Protein AF-W3V8G9-F1 (afdb_monomer_lite)

Foldseek 3Di:
DDDDPPPPPPPPQPPDQDADDCPADPPNVCVPPPLVDQEEEAEDDFPDPCCDQNNVLNVLVVCLVRHQEYEYEQAQQVCLVVCCVPVVDDSVVSNVVSVVSSVVSCVVNVVSNVVSCVRHHYHYDYPVVVCPDPVNVVVVVVVVVCCVPPPVVVVVVD

Sequence (158 aa):
MTIIDNYNIIPFLRNDQYRAKIAFVSPQSRRNTFESETECFLGVSLENRNFQPNRFHALVKWASRRFSICKVLIGDSIHRITLETTQGFSQEEALSRAIQIGQNFMRENQNILDTYSHATKFEYITCAKTQKTPDYKLFKKIITEYFESSPKFRFSVE

Secondary structure (DSSP, 8-state):
----------TT--S----------SSGGGTTTGGG-SEEEEEE-TT-GGGSHHHHHHHHHHHHTT-SEEEEEE-HHHHHHHHHHHH---HHHHHHHHHHHHHHHHHHHHHHHHTTTTT-EEEEEEHHHHTTSHHHHHHHHHHHHHHHH-HHHHHHH-

Structure (mmCIF, N/CA/C/O backbone):
data_AF-W3V8G9-F1
#
_entry.id   AF-W3V8G9-F1
#
loop_
_atom_site.group_PDB
_atom_site.id
_atom_site.type_symbol
_atom_site.label_atom_id
_atom_site.label_alt_id
_atom_site.label_comp_id
_atom_site.label_asym_id
_atom_site.label_entity_id
_atom_site.label_seq_id
_atom_site.pdbx_PDB_ins_code
_atom_site.Cartn_x
_atom_site.Cartn_y
_atom_site.Cartn_z
_atom_site.occupancy
_atom_site.B_iso_or_equiv
_atom_site.auth_seq_id
_atom_site.auth_comp_id
_atom_site.auth_asym_id
_atom_site.auth_atom_id
_atom_site.pdbx_PDB_model_num
ATOM 1 N N . MET A 1 1 ? 18.214 -29.521 -30.125 1.00 39.72 1 ME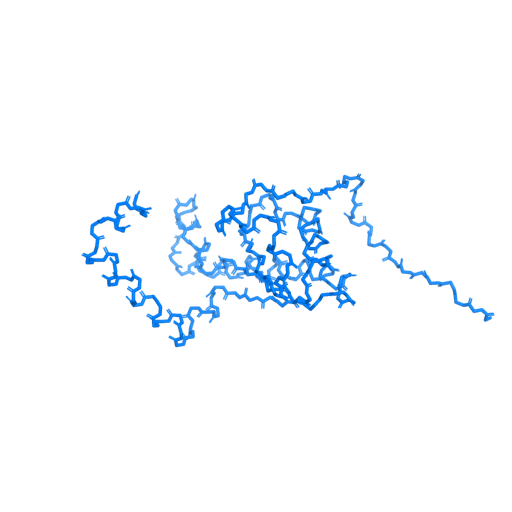T A N 1
ATOM 2 C CA . MET A 1 1 ? 18.783 -28.369 -29.389 1.00 39.72 1 MET A CA 1
ATOM 3 C C . MET A 1 1 ? 18.694 -27.190 -30.341 1.00 39.72 1 MET A C 1
ATOM 5 O O . MET A 1 1 ? 19.226 -27.312 -31.428 1.00 39.72 1 MET A O 1
ATOM 9 N N . THR A 1 2 ? 17.909 -26.144 -30.095 1.00 28.00 2 THR A N 1
ATOM 10 C CA . THR A 1 2 ? 17.819 -25.400 -28.832 1.00 28.00 2 THR A CA 1
ATOM 11 C C . THR A 1 2 ? 16.441 -24.731 -28.704 1.00 28.00 2 THR A C 1
ATOM 13 O O . THR A 1 2 ? 16.025 -24.002 -29.592 1.00 28.00 2 THR A O 1
ATOM 16 N N . ILE A 1 3 ? 15.763 -25.083 -27.606 1.00 32.09 3 ILE A N 1
ATOM 17 C CA . ILE A 1 3 ? 14.857 -24.304 -26.744 1.00 32.09 3 ILE A CA 1
ATOM 18 C C . ILE A 1 3 ? 13.830 -23.389 -27.437 1.00 32.09 3 ILE A C 1
ATOM 20 O O . ILE A 1 3 ? 14.103 -22.251 -27.802 1.00 32.09 3 ILE A O 1
ATOM 24 N N . ILE A 1 4 ? 12.601 -23.903 -27.516 1.00 34.47 4 ILE A N 1
ATOM 25 C CA . ILE A 1 4 ? 11.377 -23.114 -27.647 1.00 34.47 4 ILE A CA 1
ATOM 26 C C . ILE A 1 4 ? 11.077 -22.583 -26.241 1.00 34.47 4 ILE A C 1
ATOM 28 O O . ILE A 1 4 ? 10.662 -23.355 -25.375 1.00 34.47 4 ILE A O 1
ATOM 32 N N . ASP A 1 5 ? 11.319 -21.296 -25.995 1.00 35.31 5 ASP A N 1
ATOM 33 C CA . ASP A 1 5 ? 10.927 -20.633 -24.748 1.00 35.31 5 ASP A CA 1
ATOM 34 C C . ASP A 1 5 ? 9.400 -20.462 -24.711 1.00 35.31 5 ASP A C 1
ATOM 36 O O . ASP A 1 5 ? 8.839 -19.404 -24.997 1.00 35.31 5 ASP A O 1
ATOM 40 N N . ASN A 1 6 ? 8.714 -21.545 -24.346 1.00 35.22 6 ASN A N 1
ATOM 41 C CA . ASN A 1 6 ? 7.331 -21.527 -23.892 1.00 35.22 6 ASN A CA 1
ATOM 42 C C . ASN A 1 6 ? 7.275 -20.896 -22.494 1.00 35.22 6 ASN A C 1
ATOM 44 O O . ASN A 1 6 ? 7.109 -21.584 -21.485 1.00 35.22 6 ASN A O 1
ATOM 48 N N . TYR A 1 7 ? 7.366 -19.569 -22.424 1.00 39.91 7 TYR A N 1
ATOM 49 C CA . TYR A 1 7 ? 6.772 -18.866 -21.295 1.00 39.91 7 TYR A CA 1
ATOM 50 C C . TYR A 1 7 ? 5.261 -18.968 -21.453 1.00 39.91 7 TYR A C 1
ATOM 52 O O . TYR A 1 7 ? 4.662 -18.299 -22.293 1.00 39.91 7 TYR A O 1
ATOM 60 N N . ASN A 1 8 ? 4.659 -19.852 -20.658 1.00 35.97 8 ASN A N 1
ATOM 61 C CA . ASN A 1 8 ? 3.222 -19.931 -20.438 1.00 35.97 8 ASN A CA 1
ATOM 62 C C . ASN A 1 8 ? 2.693 -18.537 -20.074 1.00 35.97 8 ASN A C 1
ATOM 64 O O . ASN A 1 8 ? 2.719 -18.128 -18.912 1.00 35.97 8 ASN A O 1
ATOM 68 N N . ILE A 1 9 ? 2.228 -17.792 -21.077 1.00 46.41 9 ILE A N 1
ATOM 69 C CA . ILE A 1 9 ? 1.503 -16.548 -20.868 1.00 46.41 9 ILE A CA 1
ATOM 70 C C . ILE A 1 9 ? 0.195 -16.936 -20.187 1.00 46.41 9 ILE A C 1
ATOM 72 O O . ILE A 1 9 ? -0.656 -17.616 -20.757 1.00 46.41 9 ILE A O 1
ATOM 76 N N . ILE A 1 10 ? 0.102 -16.534 -18.924 1.00 52.09 10 ILE A N 1
ATOM 77 C CA . ILE A 1 10 ? -1.017 -16.746 -18.013 1.00 52.09 10 ILE A CA 1
ATOM 78 C C . ILE A 1 10 ? -2.344 -16.493 -18.763 1.00 52.09 10 ILE A C 1
ATOM 80 O O . ILE A 1 10 ? -2.566 -15.364 -19.210 1.00 52.09 10 ILE A O 1
ATOM 84 N N . PRO A 1 11 ? -3.268 -17.475 -18.857 1.00 47.25 11 PRO A N 1
ATOM 85 C CA . PRO A 1 11 ? -4.528 -17.350 -19.610 1.00 47.25 11 PRO A CA 1
ATOM 86 C C . PRO A 1 11 ? -5.521 -16.314 -19.048 1.00 47.25 11 PRO 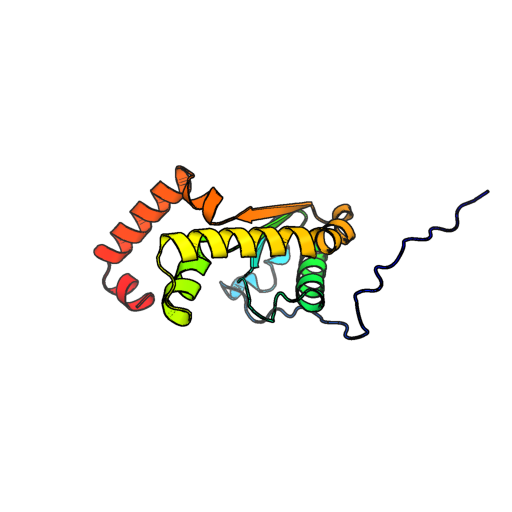A C 1
ATOM 88 O O . PRO A 1 11 ? -6.656 -16.218 -19.510 1.00 47.25 11 PRO A O 1
ATOM 91 N N . PHE A 1 12 ? -5.137 -15.572 -18.008 1.00 50.84 12 PHE A N 1
ATOM 92 C CA . PHE A 1 12 ? -6.047 -14.797 -17.167 1.00 50.84 12 PHE A CA 1
ATOM 93 C C . PHE A 1 12 ? -6.172 -13.318 -17.564 1.00 50.84 12 PHE A C 1
ATOM 95 O O . PHE A 1 12 ? -7.100 -12.637 -17.131 1.00 50.84 12 PHE A O 1
ATOM 102 N N . LEU A 1 13 ? -5.286 -12.808 -18.424 1.00 55.50 13 LEU A N 1
ATOM 103 C CA . LEU A 1 13 ? -5.361 -11.432 -18.915 1.00 55.50 13 LEU A CA 1
ATOM 104 C C . LEU A 1 13 ? -6.241 -11.377 -20.175 1.00 55.50 13 LEU A C 1
ATOM 106 O O . LEU A 1 13 ? -5.742 -11.376 -21.298 1.00 55.50 13 LEU A O 1
ATOM 110 N N . ARG A 1 14 ? -7.571 -11.349 -20.002 1.00 52.22 14 ARG A N 1
ATOM 111 C CA . ARG A 1 14 ? -8.502 -11.006 -21.099 1.00 52.22 14 ARG A CA 1
ATOM 112 C C . ARG A 1 14 ? -8.103 -9.660 -21.730 1.00 52.22 14 ARG A C 1
ATOM 114 O O . ARG A 1 14 ? -7.686 -8.760 -21.009 1.00 52.22 14 ARG A O 1
ATOM 121 N N . ASN A 1 15 ? -8.302 -9.557 -23.049 1.00 51.62 15 ASN A N 1
ATOM 122 C CA . ASN A 1 15 ? -7.947 -8.512 -24.036 1.00 51.62 15 ASN A CA 1
ATOM 123 C C . ASN A 1 15 ? -8.069 -7.007 -23.678 1.00 51.62 15 ASN A C 1
ATOM 125 O O . ASN A 1 15 ? -7.766 -6.170 -24.528 1.00 51.62 15 ASN A O 1
ATOM 129 N N . ASP A 1 16 ? -8.444 -6.620 -22.461 1.00 58.06 16 ASP A N 1
ATOM 130 C CA . ASP A 1 16 ? -8.447 -5.222 -22.035 1.00 58.06 16 ASP A CA 1
ATOM 131 C C . ASP A 1 16 ? -7.058 -4.828 -21.521 1.00 58.06 16 ASP A C 1
ATOM 133 O O . ASP A 1 16 ? -6.702 -5.033 -20.356 1.00 58.06 16 ASP A O 1
ATOM 137 N N . GLN A 1 17 ? -6.247 -4.232 -22.398 1.00 76.06 17 GLN A N 1
ATOM 138 C CA . GLN A 1 17 ? -4.971 -3.640 -22.001 1.00 76.06 17 GLN A CA 1
ATOM 139 C C . GLN A 1 17 ? -5.207 -2.374 -21.169 1.00 76.06 17 GLN A C 1
ATOM 141 O O . GLN A 1 17 ? -5.281 -1.256 -21.681 1.00 76.06 17 GLN A O 1
ATOM 146 N N . TYR A 1 18 ? -5.289 -2.538 -19.851 1.00 89.38 18 TYR A N 1
ATOM 147 C CA . TYR A 1 18 ? -5.263 -1.408 -18.932 1.00 89.38 18 TYR A CA 1
ATOM 148 C C . TYR A 1 18 ? -3.887 -0.734 -18.942 1.00 89.38 18 TYR A C 1
ATOM 150 O O . TYR A 1 18 ? -2.839 -1.381 -19.012 1.00 89.38 18 TYR A O 1
ATOM 158 N N . ARG A 1 19 ? -3.888 0.596 -18.823 1.00 89.69 19 ARG A N 1
ATOM 159 C CA . ARG A 1 19 ? -2.679 1.410 -18.687 1.00 89.69 19 ARG A CA 1
ATOM 160 C C . ARG A 1 19 ? -2.826 2.353 -17.503 1.00 89.69 19 ARG A C 1
ATOM 162 O O . ARG A 1 19 ? -3.776 3.133 -17.449 1.00 89.69 19 ARG A O 1
ATOM 169 N N . ALA A 1 20 ? -1.859 2.313 -16.591 1.00 92.56 20 ALA A N 1
ATOM 170 C CA . ALA A 1 20 ? -1.772 3.289 -15.516 1.00 92.56 20 ALA A CA 1
ATOM 171 C C . ALA A 1 20 ? -1.501 4.691 -16.085 1.00 92.56 20 ALA A C 1
ATOM 173 O O . ALA A 1 20 ? -0.691 4.861 -17.004 1.00 92.56 20 ALA A O 1
ATOM 174 N N . LYS A 1 21 ? -2.178 5.695 -15.528 1.00 91.56 21 LYS A N 1
ATOM 175 C CA . LYS A 1 21 ? -1.975 7.110 -15.848 1.00 91.56 21 LYS A CA 1
ATOM 176 C C . LYS A 1 21 ? -1.606 7.856 -14.575 1.00 91.56 21 LYS A C 1
ATOM 178 O O . LYS A 1 21 ? -2.178 7.603 -13.519 1.00 91.56 21 LYS A O 1
ATOM 183 N N . ILE A 1 22 ? -0.680 8.798 -14.702 1.00 93.06 22 ILE A N 1
ATOM 184 C CA . ILE A 1 22 ? -0.348 9.733 -13.629 1.00 93.06 22 ILE A CA 1
ATOM 185 C C . ILE A 1 22 ? -1.478 10.760 -13.579 1.00 93.06 22 ILE A C 1
ATOM 187 O O . ILE A 1 22 ? -1.581 11.604 -14.469 1.00 93.06 22 ILE A O 1
ATOM 191 N N . ALA A 1 23 ? -2.343 10.655 -12.573 1.00 93.25 23 ALA A N 1
ATOM 192 C CA . ALA A 1 23 ? -3.419 11.621 -12.366 1.00 93.25 23 ALA A CA 1
ATOM 193 C C . ALA A 1 23 ? -2.887 12.918 -11.738 1.00 93.25 23 ALA A C 1
ATOM 195 O O . ALA A 1 23 ? -3.231 14.009 -12.181 1.00 93.25 23 ALA A O 1
ATOM 196 N N . PHE A 1 24 ? -2.014 12.791 -10.737 1.00 94.12 24 PHE A N 1
ATOM 197 C CA . PHE A 1 24 ? -1.484 13.906 -9.959 1.00 94.12 24 PHE A CA 1
ATOM 198 C C . PHE A 1 24 ? -0.122 13.542 -9.351 1.00 94.12 24 PHE A C 1
ATOM 200 O O . PHE A 1 24 ? 0.150 12.365 -9.114 1.00 94.12 24 PHE A O 1
ATOM 207 N N . VAL A 1 25 ? 0.722 14.547 -9.105 1.00 95.25 25 VAL A N 1
ATOM 208 C CA . VAL A 1 25 ? 1.993 14.408 -8.379 1.00 95.25 25 VAL A CA 1
ATOM 209 C C . VAL A 1 25 ? 2.079 15.532 -7.355 1.00 95.25 25 VAL A C 1
ATOM 211 O O . VAL A 1 25 ? 1.866 16.691 -7.700 1.00 95.25 25 VAL A O 1
ATOM 214 N N . SER A 1 26 ? 2.421 15.191 -6.112 1.00 93.06 26 SER A N 1
ATOM 215 C CA . SER A 1 26 ? 2.670 16.166 -5.050 1.00 93.06 26 SER A CA 1
ATOM 216 C C . SER A 1 26 ? 4.103 16.043 -4.524 1.00 93.06 26 SER A C 1
ATOM 218 O O . SER A 1 26 ? 4.536 14.922 -4.257 1.00 93.06 26 SER A O 1
ATOM 220 N N . PRO A 1 27 ? 4.832 17.158 -4.342 1.00 94.75 27 PRO A N 1
ATOM 221 C CA . PRO A 1 27 ? 4.483 18.492 -4.833 1.00 94.75 27 PRO A CA 1
ATOM 222 C C . PRO A 1 27 ? 4.504 18.539 -6.373 1.00 94.75 27 PRO A C 1
ATOM 224 O O . PRO A 1 27 ? 5.257 17.807 -7.015 1.00 94.75 27 PRO A O 1
ATOM 227 N N . GLN A 1 28 ? 3.706 19.425 -6.984 1.00 94.50 28 GLN A N 1
ATOM 228 C CA . GLN A 1 28 ? 3.558 19.507 -8.450 1.00 94.50 28 GLN A CA 1
ATOM 229 C C . GLN A 1 28 ? 4.893 19.746 -9.179 1.00 94.50 28 GLN A C 1
ATOM 231 O O . GLN A 1 28 ? 5.086 19.270 -10.299 1.00 94.50 28 GLN A O 1
ATOM 236 N N . SER A 1 29 ? 5.843 20.427 -8.530 1.00 95.75 29 SER A N 1
ATOM 237 C CA . SER A 1 29 ? 7.203 20.651 -9.039 1.00 95.75 29 SER A CA 1
ATOM 238 C C . SER A 1 29 ? 7.970 19.355 -9.332 1.00 95.75 29 SER A C 1
ATOM 240 O O . SER A 1 29 ? 8.894 19.358 -10.140 1.00 95.75 29 SER A O 1
ATOM 242 N N . ARG A 1 30 ? 7.571 18.231 -8.727 1.00 95.31 30 ARG A N 1
ATOM 243 C CA . ARG A 1 30 ? 8.197 16.914 -8.907 1.00 95.31 30 ARG A CA 1
ATOM 244 C C . ARG A 1 30 ? 7.583 16.094 -10.040 1.00 95.31 30 ARG A C 1
ATOM 246 O O . ARG A 1 30 ? 8.030 14.978 -10.290 1.00 95.31 30 ARG A O 1
ATOM 253 N N . ARG A 1 31 ? 6.590 16.622 -10.767 1.00 94.50 31 ARG A N 1
ATOM 254 C CA . ARG A 1 31 ? 5.868 15.879 -11.817 1.00 94.50 31 ARG A CA 1
ATOM 255 C C . ARG A 1 31 ? 6.767 15.281 -12.899 1.00 94.50 31 ARG A C 1
ATOM 257 O O . ARG A 1 31 ? 6.441 14.222 -13.419 1.00 94.50 31 ARG A O 1
ATOM 264 N N . ASN A 1 32 ? 7.876 15.939 -13.221 1.00 93.81 32 ASN A N 1
ATOM 265 C CA . ASN A 1 32 ? 8.800 15.485 -14.263 1.00 93.81 32 ASN A CA 1
ATOM 266 C C . ASN A 1 32 ? 10.070 14.829 -13.696 1.00 93.81 32 ASN A C 1
ATOM 268 O O . ASN A 1 32 ? 10.948 14.464 -14.467 1.00 93.81 32 ASN A O 1
ATOM 272 N N . THR A 1 33 ? 10.190 14.707 -12.370 1.00 95.00 33 THR A N 1
ATOM 273 C CA . THR A 1 33 ? 11.410 14.213 -11.711 1.00 95.00 33 THR A CA 1
ATOM 274 C C . THR A 1 33 ? 11.163 13.082 -10.724 1.00 95.00 33 THR A C 1
ATOM 276 O O . THR A 1 33 ? 12.118 12.443 -10.317 1.00 95.00 33 THR A O 1
ATOM 279 N N . PHE A 1 34 ? 9.918 12.766 -10.355 1.00 93.12 34 PHE A N 1
ATOM 280 C CA . PHE A 1 34 ? 9.642 11.688 -9.396 1.00 93.12 34 PHE A CA 1
ATOM 281 C C . PHE A 1 34 ? 10.151 10.307 -9.858 1.00 93.12 34 PHE A C 1
ATOM 283 O O . PHE A 1 34 ? 10.381 9.443 -9.022 1.00 93.12 34 PHE A O 1
ATOM 290 N N . GLU A 1 35 ? 10.335 10.093 -11.166 1.00 92.06 35 GLU A N 1
ATOM 291 C CA . GLU A 1 35 ? 10.893 8.848 -11.720 1.00 92.06 35 GLU A CA 1
ATOM 292 C C . GLU A 1 35 ? 12.406 8.707 -11.467 1.00 92.06 35 GLU A C 1
ATOM 294 O O . GLU A 1 35 ? 12.951 7.639 -11.708 1.00 92.06 35 GLU A O 1
ATOM 299 N N . SER A 1 36 ? 13.093 9.747 -10.969 1.00 93.25 36 SER A N 1
ATOM 300 C CA . SER A 1 36 ? 14.499 9.637 -10.550 1.00 93.25 36 SER A CA 1
ATOM 301 C C . SER A 1 36 ? 14.673 8.926 -9.207 1.00 93.25 36 SER A C 1
ATOM 303 O O . SER A 1 36 ? 15.803 8.678 -8.797 1.00 93.25 36 SER A O 1
ATOM 305 N N . GLU A 1 37 ? 13.583 8.674 -8.482 1.00 95.69 37 GLU A N 1
ATOM 306 C CA . GLU A 1 37 ? 13.629 7.942 -7.222 1.00 95.69 37 GLU A CA 1
ATOM 307 C C . GLU A 1 37 ? 13.897 6.456 -7.471 1.00 95.69 37 GLU A C 1
ATOM 309 O O . GLU A 1 37 ? 13.358 5.846 -8.391 1.00 95.69 37 GLU A O 1
ATOM 314 N N . THR A 1 38 ? 14.712 5.851 -6.612 1.00 96.19 38 THR A N 1
ATOM 315 C CA . THR A 1 38 ? 15.075 4.430 -6.715 1.00 96.19 38 THR A CA 1
ATOM 316 C C . THR A 1 38 ? 13.930 3.510 -6.288 1.00 96.19 38 THR A C 1
ATOM 318 O O . THR A 1 38 ? 13.788 2.398 -6.816 1.00 96.19 38 THR A O 1
ATOM 321 N N . GLU A 1 39 ? 13.119 3.975 -5.333 1.00 97.50 39 GLU A N 1
ATOM 322 C CA . GLU A 1 39 ? 12.058 3.209 -4.684 1.00 97.50 39 GLU A CA 1
ATOM 323 C C . GLU A 1 39 ? 10.698 3.904 -4.799 1.00 97.50 39 GLU A C 1
ATOM 325 O O . GLU A 1 39 ? 10.605 5.132 -4.818 1.00 97.50 39 GLU A O 1
ATOM 330 N N . CYS A 1 40 ? 9.621 3.118 -4.783 1.00 97.12 40 CYS A N 1
ATOM 331 C CA . CYS A 1 40 ? 8.270 3.645 -4.623 1.00 97.12 40 CYS A CA 1
ATOM 332 C C . CYS A 1 40 ? 7.407 2.799 -3.681 1.00 97.12 40 CYS A C 1
ATOM 334 O O . CYS A 1 40 ? 7.693 1.630 -3.407 1.00 97.12 40 CYS A O 1
ATOM 336 N N . PHE A 1 41 ? 6.302 3.396 -3.229 1.00 96.19 41 PHE A N 1
ATOM 337 C CA . PHE A 1 41 ? 5.192 2.676 -2.614 1.00 96.19 41 PHE A CA 1
ATOM 338 C C . PHE A 1 41 ? 4.024 2.565 -3.593 1.00 96.19 41 PHE A C 1
ATOM 340 O O . PHE A 1 41 ? 3.597 3.563 -4.175 1.00 96.19 41 PHE A O 1
ATOM 347 N N . LEU A 1 42 ? 3.462 1.364 -3.713 1.00 97.50 42 LEU A N 1
ATOM 348 C CA . LEU A 1 42 ? 2.179 1.126 -4.368 1.00 97.50 42 LEU A CA 1
ATOM 349 C C . LEU A 1 42 ? 1.135 0.802 -3.295 1.00 97.50 42 LEU A C 1
ATOM 351 O O . LEU A 1 42 ? 1.061 -0.327 -2.816 1.00 97.50 42 LEU A O 1
ATOM 355 N N . GLY A 1 43 ? 0.354 1.804 -2.889 1.00 97.12 43 GLY A N 1
ATOM 356 C CA . GLY A 1 43 ? -0.711 1.632 -1.899 1.00 97.12 43 GLY A CA 1
ATOM 357 C C . GLY A 1 43 ? -1.930 0.925 -2.489 1.00 97.12 43 GLY A C 1
ATOM 358 O O . GLY A 1 43 ? -2.502 1.401 -3.468 1.00 97.12 43 GLY A O 1
ATOM 359 N N . VAL A 1 44 ? -2.338 -0.186 -1.878 1.00 97.31 44 VAL A N 1
ATOM 360 C CA . VAL A 1 44 ? -3.508 -0.981 -2.265 1.00 97.31 44 VAL A CA 1
ATOM 361 C C . VAL A 1 44 ? -4.642 -0.739 -1.275 1.00 97.31 44 VAL A C 1
ATOM 363 O O . VAL A 1 44 ? -4.549 -1.103 -0.100 1.00 97.31 44 VAL A O 1
ATOM 366 N N . SER A 1 45 ? -5.742 -0.162 -1.763 1.00 94.25 45 SER A N 1
ATOM 367 C CA . SER A 1 45 ? -7.024 -0.201 -1.052 1.00 94.25 45 SER A CA 1
ATOM 368 C C . SER A 1 45 ? -7.712 -1.526 -1.336 1.00 94.25 45 SER A C 1
ATOM 370 O O . SER A 1 45 ? -8.068 -1.807 -2.483 1.00 94.25 45 SER A O 1
ATOM 372 N N . LEU A 1 46 ? -7.904 -2.328 -0.294 1.00 96.25 46 LEU A N 1
ATOM 373 C CA . LEU A 1 46 ? -8.599 -3.604 -0.397 1.00 96.25 46 LEU A CA 1
ATOM 374 C C . LEU A 1 46 ? -10.048 -3.401 -0.853 1.00 96.25 46 LEU A C 1
ATOM 376 O O . LEU A 1 46 ? -10.657 -2.366 -0.597 1.00 96.25 46 LEU A O 1
ATOM 380 N N . GLU A 1 47 ? -10.557 -4.378 -1.606 1.00 93.31 47 GLU A N 1
ATOM 381 C CA . GLU A 1 47 ? -11.912 -4.394 -2.187 1.00 93.31 47 GLU A CA 1
ATOM 382 C C . GLU A 1 47 ? -12.226 -3.255 -3.182 1.00 93.31 47 GLU A C 1
ATOM 384 O O . GLU A 1 47 ? -13.313 -3.195 -3.758 1.00 93.31 47 GLU A O 1
ATOM 389 N N . ASN A 1 48 ? -11.262 -2.384 -3.493 1.00 93.56 48 ASN A N 1
ATOM 390 C CA . ASN A 1 48 ? -11.431 -1.363 -4.517 1.00 93.56 48 ASN A CA 1
ATOM 391 C C . ASN A 1 48 ? -11.214 -1.957 -5.920 1.00 93.56 48 ASN A C 1
ATOM 393 O O . ASN A 1 48 ? -10.165 -2.525 -6.231 1.00 93.56 48 ASN A O 1
ATOM 397 N N . ARG A 1 49 ? -12.193 -1.753 -6.815 1.00 93.06 49 ARG A N 1
ATOM 398 C CA . ARG A 1 49 ? -12.183 -2.252 -8.205 1.00 93.06 49 ARG A CA 1
ATOM 399 C C . ARG A 1 49 ? -10.928 -1.891 -9.010 1.00 93.06 49 ARG A C 1
ATOM 401 O O . ARG A 1 49 ? -10.614 -2.566 -9.986 1.00 93.06 49 ARG A O 1
ATOM 408 N N . ASN A 1 50 ? -10.214 -0.828 -8.638 1.00 91.19 50 ASN A N 1
ATOM 409 C CA . ASN A 1 50 ? -8.973 -0.423 -9.298 1.00 91.19 50 ASN A CA 1
ATOM 410 C C . ASN A 1 50 ? -7.792 -1.365 -9.027 1.00 91.19 50 ASN A C 1
ATOM 412 O O . ASN A 1 50 ? -6.807 -1.296 -9.755 1.00 91.19 50 ASN A O 1
ATOM 416 N N . PHE A 1 51 ? -7.911 -2.262 -8.049 1.00 93.62 51 PHE A N 1
ATOM 417 C CA . PHE A 1 51 ? -6.911 -3.281 -7.731 1.00 93.62 51 PHE A CA 1
ATOM 418 C C . PHE A 1 51 ? -7.347 -4.690 -8.148 1.00 93.62 51 PHE A C 1
ATOM 420 O O . PHE A 1 51 ? -6.718 -5.669 -7.772 1.00 93.62 51 PHE A O 1
ATOM 427 N N . GLN A 1 52 ? -8.391 -4.812 -8.974 1.00 93.06 52 GLN A N 1
ATOM 428 C CA . GLN A 1 52 ? -8.689 -6.073 -9.658 1.00 93.06 52 GLN A CA 1
ATOM 429 C C . GLN A 1 52 ? -7.514 -6.479 -10.571 1.00 93.06 52 GLN A C 1
ATOM 431 O O . GLN A 1 52 ? -6.846 -5.584 -11.107 1.00 93.06 52 GLN A O 1
ATOM 436 N N . PRO A 1 53 ? -7.278 -7.785 -10.815 1.00 92.56 53 PRO A N 1
ATOM 437 C CA . PRO A 1 53 ? -6.020 -8.294 -11.374 1.00 92.56 53 PRO A CA 1
ATOM 438 C C . PRO A 1 53 ? -5.503 -7.559 -12.618 1.00 92.56 53 PRO A C 1
ATOM 440 O O . PRO A 1 53 ? -4.349 -7.142 -12.655 1.00 92.56 53 PRO A O 1
ATOM 443 N N . ASN A 1 54 ? -6.355 -7.290 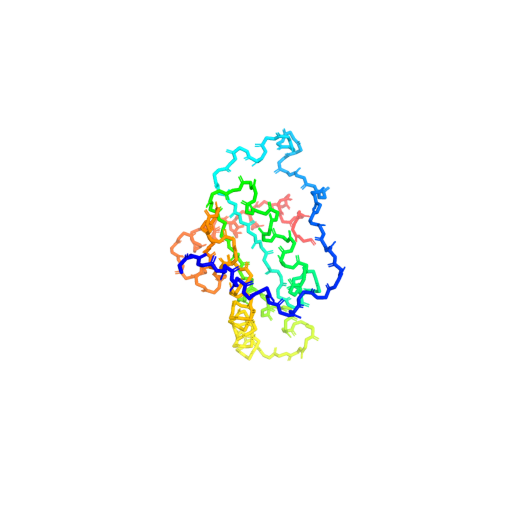-13.615 1.00 92.38 54 ASN A N 1
ATOM 444 C CA . ASN A 1 54 ? -5.925 -6.618 -14.852 1.00 92.38 54 ASN A CA 1
ATOM 445 C C . ASN A 1 54 ? -5.470 -5.164 -14.626 1.00 92.38 54 ASN A C 1
ATOM 447 O O . ASN A 1 54 ? -4.543 -4.684 -15.282 1.00 92.38 54 ASN A O 1
ATOM 451 N N . ARG A 1 55 ? -6.112 -4.450 -13.694 1.00 94.69 55 ARG A N 1
ATOM 452 C CA . ARG A 1 55 ? -5.751 -3.068 -13.349 1.00 94.69 55 ARG A CA 1
ATOM 453 C C . ARG A 1 55 ? -4.537 -3.035 -12.434 1.00 94.69 55 ARG A C 1
ATOM 455 O O . ARG A 1 55 ? -3.642 -2.226 -12.664 1.00 94.69 55 ARG A O 1
ATOM 462 N N . PHE A 1 56 ? -4.463 -3.951 -11.470 1.00 96.50 56 PHE A N 1
ATOM 463 C CA . PHE A 1 56 ? -3.281 -4.116 -10.634 1.00 96.50 56 PHE A CA 1
ATOM 464 C C . PHE A 1 56 ? -2.047 -4.450 -11.478 1.00 96.50 56 PHE A C 1
ATOM 466 O O . PHE A 1 56 ? -1.025 -3.786 -11.351 1.00 96.50 56 PHE A O 1
ATOM 473 N N . HIS A 1 57 ? -2.172 -5.360 -12.445 1.00 96.06 57 HIS A N 1
ATOM 474 C CA . HIS A 1 57 ? -1.127 -5.654 -13.424 1.00 96.06 57 HIS A CA 1
ATOM 475 C C . HIS A 1 57 ? -0.648 -4.402 -14.175 1.00 96.06 57 HIS A C 1
ATOM 477 O O . HIS A 1 57 ? 0.555 -4.193 -14.323 1.00 96.06 57 HIS A O 1
ATOM 483 N N . ALA A 1 58 ? -1.560 -3.524 -14.604 1.00 96.44 58 ALA A N 1
ATOM 484 C CA . ALA A 1 58 ? -1.182 -2.266 -15.248 1.00 96.44 58 ALA A CA 1
ATOM 485 C C . ALA A 1 58 ? -0.408 -1.315 -14.314 1.00 96.44 58 ALA A C 1
ATOM 487 O O . ALA A 1 58 ? 0.488 -0.611 -14.785 1.00 96.44 58 ALA A O 1
ATOM 488 N N . LEU A 1 59 ? -0.732 -1.296 -13.015 1.00 97.06 59 LEU A N 1
ATOM 489 C CA . LEU A 1 59 ? -0.003 -0.527 -11.997 1.00 97.06 59 LEU A CA 1
ATOM 490 C C . LEU A 1 59 ? 1.389 -1.116 -11.738 1.00 97.06 59 LEU A C 1
ATOM 492 O O . LEU A 1 59 ? 2.373 -0.380 -11.762 1.00 97.06 59 LEU A O 1
ATOM 496 N N . VAL A 1 60 ? 1.486 -2.438 -11.576 1.00 97.50 60 VAL A N 1
ATOM 497 C CA . VAL A 1 60 ? 2.752 -3.161 -11.376 1.00 97.50 60 VAL A CA 1
ATOM 498 C C . VAL A 1 60 ? 3.681 -2.955 -12.570 1.00 97.50 60 VAL A C 1
ATOM 500 O O . VAL A 1 60 ? 4.818 -2.532 -12.393 1.00 97.50 60 VAL A O 1
ATOM 503 N N . LYS A 1 61 ? 3.176 -3.125 -13.797 1.00 97.31 61 LYS A N 1
ATOM 504 C CA . LYS A 1 61 ? 3.917 -2.844 -15.037 1.00 97.31 61 LYS A CA 1
ATOM 505 C C . LYS A 1 61 ? 4.378 -1.390 -15.136 1.00 97.31 61 LYS A C 1
ATOM 507 O O . LYS A 1 61 ? 5.412 -1.091 -15.730 1.00 97.31 61 LYS A O 1
ATOM 512 N N . TRP A 1 62 ? 3.574 -0.451 -14.640 1.00 96.75 62 TRP A N 1
ATOM 513 C CA . TRP A 1 62 ? 3.938 0.963 -14.653 1.00 96.75 62 TRP A CA 1
ATOM 514 C C . TRP A 1 62 ? 5.074 1.258 -13.677 1.00 96.75 62 TRP A C 1
ATOM 516 O O . TRP A 1 62 ? 6.010 1.964 -14.063 1.00 96.75 62 TRP A O 1
ATOM 526 N N . ALA A 1 63 ? 5.010 0.688 -12.470 1.00 97.44 63 ALA A N 1
ATOM 527 C CA . ALA A 1 63 ? 6.058 0.795 -11.464 1.00 97.44 63 ALA A CA 1
ATOM 528 C C . ALA A 1 63 ? 7.344 0.103 -11.932 1.00 97.44 63 ALA A C 1
ATOM 530 O O . ALA A 1 63 ? 8.423 0.676 -11.798 1.00 97.44 63 ALA A O 1
ATOM 531 N N . SER A 1 64 ? 7.221 -1.064 -12.576 1.00 97.44 64 SER A N 1
ATOM 532 C CA . SER A 1 64 ? 8.377 -1.874 -12.961 1.00 97.44 64 SER A CA 1
ATOM 533 C C . SER A 1 64 ? 9.276 -1.238 -14.021 1.00 97.44 64 SER A C 1
ATOM 535 O O . SER A 1 64 ? 10.417 -1.627 -14.225 1.00 97.44 64 SER A O 1
ATOM 537 N N . ARG A 1 65 ? 8.730 -0.269 -14.756 1.00 96.12 65 ARG A N 1
ATOM 538 C CA . ARG A 1 65 ? 9.445 0.484 -15.792 1.00 96.12 65 ARG A CA 1
ATOM 539 C C . ARG A 1 65 ? 10.189 1.701 -15.245 1.00 96.12 65 ARG A C 1
ATOM 541 O O . ARG A 1 65 ? 10.804 2.405 -16.035 1.00 96.12 65 ARG A O 1
ATOM 548 N N . ARG A 1 66 ? 10.040 2.005 -13.953 1.00 96.06 66 ARG A N 1
ATOM 549 C CA . ARG A 1 66 ? 10.466 3.274 -13.341 1.00 96.06 66 ARG A CA 1
ATOM 550 C C . ARG A 1 66 ? 11.331 3.081 -12.110 1.00 96.06 66 ARG A C 1
ATOM 552 O O . ARG A 1 66 ? 12.302 3.800 -11.951 1.00 96.06 66 ARG A O 1
ATOM 559 N N . PHE A 1 67 ? 10.973 2.131 -11.252 1.00 97.75 67 PHE A N 1
ATOM 560 C CA . PHE A 1 67 ? 11.586 1.984 -9.937 1.00 97.75 67 PHE A CA 1
ATOM 561 C C . PHE A 1 67 ? 12.275 0.633 -9.820 1.00 97.75 67 PHE A C 1
ATOM 563 O O . PHE A 1 67 ? 11.718 -0.390 -10.213 1.00 97.75 67 PHE A O 1
ATOM 570 N N . SER A 1 68 ? 13.468 0.618 -9.235 1.00 97.88 68 SER A N 1
ATOM 571 C CA . SER A 1 68 ? 14.196 -0.630 -8.975 1.00 97.88 68 SER A CA 1
ATOM 572 C C . SER A 1 68 ? 13.586 -1.429 -7.819 1.00 97.88 68 SER A C 1
ATOM 574 O O . SER A 1 68 ? 13.672 -2.656 -7.797 1.00 97.88 68 SER A O 1
ATOM 576 N N . ILE A 1 69 ? 12.924 -0.746 -6.878 1.00 98.50 69 ILE A N 1
ATOM 577 C CA . ILE A 1 69 ? 12.247 -1.346 -5.726 1.00 98.50 69 ILE A CA 1
ATOM 578 C C . ILE A 1 69 ? 10.834 -0.772 -5.636 1.00 98.50 69 ILE A C 1
ATOM 580 O O . ILE A 1 69 ? 10.629 0.439 -5.720 1.00 98.50 69 ILE A O 1
ATOM 584 N N . CYS A 1 70 ? 9.846 -1.636 -5.429 1.00 98.44 70 CYS A N 1
ATOM 585 C CA . CYS A 1 70 ? 8.472 -1.219 -5.187 1.00 98.44 70 CYS A CA 1
ATOM 586 C C . CYS A 1 70 ? 7.896 -1.966 -3.985 1.00 98.44 70 CYS A C 1
ATOM 588 O O . CYS A 1 70 ? 7.713 -3.184 -4.003 1.00 98.44 70 CYS A O 1
ATOM 590 N N . LYS A 1 71 ? 7.579 -1.212 -2.933 1.00 98.31 71 LYS A N 1
ATOM 591 C CA . LYS A 1 71 ? 6.903 -1.727 -1.745 1.00 98.31 71 LYS A CA 1
ATOM 592 C C . LYS A 1 71 ? 5.396 -1.648 -1.971 1.00 98.31 71 LYS A C 1
ATOM 594 O O . LYS A 1 71 ? 4.819 -0.561 -2.017 1.00 98.31 71 LYS A O 1
ATOM 599 N N . VAL A 1 72 ? 4.750 -2.796 -2.128 1.00 98.31 72 VAL A N 1
ATOM 600 C CA . VAL A 1 72 ? 3.298 -2.891 -2.288 1.00 98.31 72 VAL A CA 1
ATOM 601 C C . VAL A 1 72 ? 2.666 -2.881 -0.897 1.00 98.31 72 VAL A C 1
ATOM 603 O O . VAL A 1 72 ? 2.740 -3.862 -0.157 1.00 98.31 72 VAL A O 1
ATOM 606 N N . LEU A 1 73 ? 2.087 -1.740 -0.522 1.00 98.00 73 LEU A N 1
ATOM 607 C CA . LEU A 1 73 ? 1.507 -1.515 0.798 1.00 98.00 73 LEU A CA 1
ATOM 608 C C . LEU A 1 73 ? 0.049 -1.967 0.827 1.00 98.00 73 LEU A C 1
ATOM 610 O O . LEU A 1 73 ? -0.809 -1.353 0.197 1.00 98.00 73 LEU A O 1
ATOM 614 N N . ILE A 1 74 ? -0.230 -3.008 1.605 1.00 98.00 74 ILE A N 1
ATOM 615 C CA . ILE A 1 74 ? -1.572 -3.542 1.822 1.00 98.00 74 ILE A CA 1
ATOM 616 C C . ILE A 1 74 ? -2.203 -2.877 3.047 1.00 98.00 74 ILE A C 1
ATOM 618 O O . ILE A 1 74 ? -1.721 -3.039 4.171 1.00 98.00 74 ILE A O 1
ATOM 622 N N . GLY A 1 75 ? -3.304 -2.154 2.830 1.00 94.62 75 GLY A N 1
ATOM 623 C CA . GLY A 1 75 ? -4.058 -1.442 3.868 1.00 94.62 75 GLY A CA 1
ATOM 624 C C . GLY A 1 75 ? -4.903 -2.327 4.794 1.00 94.62 75 GLY A C 1
ATOM 625 O O . GLY A 1 75 ? -5.993 -1.915 5.165 1.00 94.62 75 GLY A O 1
ATOM 626 N N . ASP A 1 76 ? -4.445 -3.530 5.149 1.00 93.69 76 ASP A N 1
ATOM 627 C CA . ASP A 1 76 ? -5.226 -4.559 5.854 1.00 93.69 76 ASP A CA 1
ATOM 628 C C . ASP A 1 76 ? -5.821 -4.097 7.198 1.00 93.69 76 ASP A C 1
ATOM 630 O O . ASP A 1 76 ? -7.033 -3.959 7.318 1.00 93.69 76 ASP A O 1
ATOM 634 N N . SER A 1 77 ? -5.014 -3.781 8.210 1.00 94.75 77 SER A N 1
ATOM 635 C CA . SER A 1 77 ? -5.533 -3.406 9.536 1.00 94.75 77 SER A CA 1
ATOM 636 C C . SER A 1 77 ? -6.334 -2.102 9.545 1.00 94.75 77 SER A C 1
ATOM 638 O O . SER A 1 77 ? -7.118 -1.869 10.467 1.00 94.75 77 SER A O 1
ATOM 640 N N . ILE A 1 78 ? -6.146 -1.250 8.533 1.00 95.00 78 ILE A N 1
ATOM 641 C CA . ILE A 1 78 ? -6.904 -0.007 8.353 1.00 95.00 78 ILE A CA 1
ATOM 642 C C . ILE A 1 78 ? -8.259 -0.303 7.701 1.00 95.00 78 ILE A C 1
ATOM 644 O O . ILE A 1 78 ? -9.262 0.277 8.110 1.00 95.00 78 ILE A O 1
ATOM 648 N N . HIS A 1 79 ? -8.316 -1.248 6.756 1.00 97.12 79 HIS A N 1
ATOM 649 C CA . HIS A 1 79 ? -9.549 -1.666 6.077 1.00 97.12 79 HIS A CA 1
ATOM 650 C C . HIS A 1 79 ? -10.615 -2.207 7.038 1.00 97.12 79 HIS A C 1
ATOM 652 O O . HIS A 1 79 ? -11.809 -2.104 6.765 1.00 97.12 79 HIS A O 1
ATOM 658 N N . ARG A 1 80 ? -10.204 -2.677 8.222 1.00 97.25 80 ARG A N 1
ATOM 659 C CA . ARG A 1 80 ? -11.095 -2.944 9.362 1.00 97.25 80 ARG A CA 1
ATOM 660 C C . ARG A 1 80 ? -12.120 -1.818 9.591 1.00 97.25 80 ARG A C 1
ATOM 662 O O . ARG A 1 80 ? -13.289 -2.107 9.809 1.00 97.25 80 ARG A O 1
ATOM 669 N N . ILE A 1 81 ? -11.702 -0.551 9.516 1.00 96.19 81 ILE A N 1
ATOM 670 C CA . ILE A 1 81 ? -12.578 0.611 9.750 1.00 96.19 81 ILE A CA 1
ATOM 671 C C . ILE A 1 81 ? -13.699 0.656 8.704 1.00 96.19 81 ILE A C 1
ATOM 673 O O . ILE A 1 81 ? -14.851 0.937 9.030 1.00 96.19 81 ILE A O 1
ATOM 677 N N . THR A 1 82 ? -13.390 0.334 7.446 1.00 96.25 82 THR A N 1
ATOM 678 C CA . THR A 1 82 ? -14.396 0.216 6.384 1.00 96.25 82 THR A CA 1
ATOM 679 C C . THR A 1 82 ? -15.370 -0.919 6.684 1.00 96.25 82 THR A C 1
ATOM 681 O O . THR A 1 82 ? -16.575 -0.730 6.557 1.00 96.25 82 THR A O 1
ATOM 684 N N . LEU A 1 83 ? -14.877 -2.075 7.130 1.00 97.50 83 LEU A N 1
ATOM 685 C CA . LEU A 1 83 ? -15.717 -3.225 7.475 1.00 97.50 83 LEU A CA 1
ATOM 686 C C . LEU A 1 83 ? -16.653 -2.942 8.666 1.00 97.50 83 LEU A C 1
ATOM 688 O O . LEU A 1 83 ? -17.830 -3.289 8.606 1.00 97.50 83 LEU A O 1
ATOM 692 N N . GLU A 1 84 ? -16.174 -2.258 9.705 1.00 97.81 84 GLU A N 1
ATOM 693 C CA . GLU A 1 84 ? -17.003 -1.811 10.838 1.00 97.81 84 GLU A CA 1
ATOM 694 C C . GLU A 1 84 ? -18.106 -0.856 10.392 1.00 97.81 84 GLU A C 1
ATOM 696 O O . GLU A 1 84 ? -19.280 -1.062 10.687 1.00 97.81 84 GLU A O 1
ATOM 701 N N . THR A 1 85 ? -17.733 0.180 9.644 1.00 96.62 85 THR A N 1
ATOM 702 C CA . THR A 1 85 ? -18.650 1.273 9.294 1.00 96.62 85 THR A CA 1
ATOM 703 C C . THR A 1 85 ? -19.658 0.899 8.213 1.00 96.62 85 THR A C 1
ATOM 705 O O . THR A 1 85 ? -20.778 1.401 8.231 1.00 96.62 85 THR A O 1
ATOM 708 N N . THR A 1 86 ? -19.286 0.029 7.270 1.00 96.31 86 THR A N 1
ATOM 709 C CA . THR A 1 86 ? -20.139 -0.307 6.116 1.00 96.31 86 THR A CA 1
ATOM 710 C C . THR A 1 86 ? -20.847 -1.651 6.241 1.00 96.31 86 THR A C 1
ATOM 712 O O . THR A 1 86 ? -21.873 -1.844 5.594 1.00 96.31 86 THR A O 1
ATOM 715 N N . GLN A 1 87 ? -20.325 -2.575 7.055 1.00 95.19 87 GLN A N 1
ATOM 716 C CA . GLN A 1 87 ? -20.868 -3.935 7.190 1.00 95.19 87 GLN A CA 1
ATOM 717 C C . GLN A 1 87 ? -21.270 -4.282 8.630 1.00 95.19 87 GLN A C 1
ATOM 719 O O . GLN A 1 87 ? -21.837 -5.348 8.855 1.00 95.19 87 GLN A O 1
ATOM 724 N N . GLY A 1 88 ? -21.020 -3.395 9.601 1.00 95.94 88 GLY A N 1
ATOM 725 C CA . GLY A 1 88 ? -21.492 -3.551 10.979 1.00 95.94 88 GLY A CA 1
ATOM 726 C C . GLY A 1 88 ? -20.793 -4.655 11.774 1.00 95.94 88 GLY A C 1
ATOM 727 O O . GLY A 1 88 ? -21.325 -5.095 12.790 1.00 95.94 88 GLY A O 1
ATOM 728 N N . PHE A 1 89 ? -19.627 -5.127 11.324 1.00 97.12 89 PHE A N 1
ATOM 729 C CA . PHE A 1 89 ? -18.846 -6.104 12.084 1.00 97.12 89 PHE A CA 1
ATOM 730 C C . PHE A 1 89 ? -18.321 -5.512 13.389 1.00 97.12 89 PHE A C 1
ATOM 732 O O . PHE A 1 89 ? -18.013 -4.321 13.464 1.00 97.12 89 PHE A O 1
ATOM 739 N N . SER A 1 90 ? -18.142 -6.367 14.398 1.00 97.62 90 SER A N 1
ATOM 740 C CA . SER A 1 90 ? -17.377 -5.989 15.584 1.00 97.62 90 SER A CA 1
ATOM 741 C C . SER A 1 90 ? -15.911 -5.720 15.229 1.00 97.62 90 SER A C 1
ATOM 743 O O . SER A 1 90 ? -15.398 -6.183 14.207 1.00 97.62 90 SER A O 1
ATOM 745 N N . GLN A 1 91 ? -15.204 -5.007 16.106 1.00 96.25 91 GLN A N 1
ATOM 746 C CA . GLN A 1 91 ? -13.803 -4.655 15.880 1.00 96.25 91 GLN A CA 1
ATOM 747 C C . GLN A 1 91 ? -12.890 -5.868 15.659 1.00 96.25 91 GLN A C 1
ATOM 749 O O . GLN A 1 91 ? -12.008 -5.841 14.796 1.00 96.25 91 GLN A O 1
ATOM 754 N N . GLU A 1 92 ? -13.083 -6.931 16.436 1.00 97.12 92 GLU A N 1
ATOM 755 C CA . GLU A 1 92 ? -12.276 -8.146 16.334 1.00 97.12 92 GLU A CA 1
ATOM 756 C C . GLU A 1 92 ? -12.550 -8.893 15.023 1.00 97.12 92 GLU A C 1
ATOM 758 O O . GLU A 1 92 ? -11.617 -9.236 14.288 1.00 97.12 92 GLU A O 1
ATOM 763 N N . GLU A 1 93 ? -13.827 -9.074 14.678 1.00 97.81 93 GLU A N 1
ATOM 764 C CA . GLU A 1 93 ? -14.235 -9.730 13.434 1.00 97.81 93 GLU A CA 1
ATOM 765 C C . GLU A 1 93 ? -13.761 -8.952 12.206 1.00 97.81 93 GLU A C 1
ATOM 767 O O . GLU A 1 93 ? -13.217 -9.536 11.266 1.00 97.81 93 GLU A O 1
ATOM 772 N N . ALA A 1 94 ? -13.923 -7.628 12.221 1.00 97.94 94 ALA A N 1
ATOM 773 C CA . ALA A 1 94 ? -13.482 -6.752 11.151 1.00 97.94 94 ALA A CA 1
ATOM 774 C C . ALA A 1 94 ? -11.957 -6.799 10.980 1.00 97.94 94 ALA A C 1
ATOM 776 O O . ALA A 1 94 ? -11.472 -6.849 9.850 1.00 97.94 94 ALA A O 1
ATOM 777 N N . LEU A 1 95 ? -11.183 -6.836 12.075 1.00 97.62 95 LEU A N 1
ATOM 778 C CA . LEU A 1 95 ? -9.725 -6.950 11.998 1.00 97.62 95 LEU A CA 1
ATOM 779 C C . LEU A 1 95 ? -9.307 -8.272 11.354 1.00 97.62 95 LEU A C 1
ATOM 781 O O . LEU A 1 95 ? -8.498 -8.28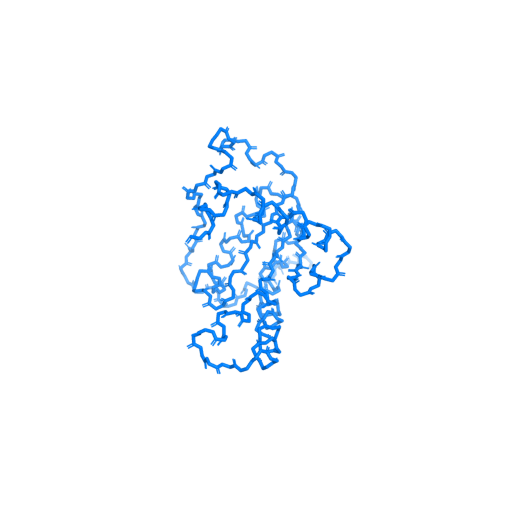1 10.425 1.00 97.62 95 LEU A O 1
ATOM 785 N N . SER A 1 96 ? -9.871 -9.377 11.848 1.00 98.06 96 SER A N 1
ATOM 786 C CA . SER A 1 96 ? -9.581 -10.724 11.357 1.00 98.06 96 SER A CA 1
ATOM 787 C C . SER A 1 96 ? -9.892 -10.845 9.862 1.00 98.06 96 SER A C 1
ATOM 789 O O . SER A 1 96 ? -9.039 -11.254 9.068 1.00 98.06 96 SER A O 1
ATOM 791 N N . ARG A 1 97 ? -11.071 -10.367 9.442 1.00 98.25 97 ARG A N 1
ATOM 792 C CA . ARG A 1 97 ? -11.480 -10.337 8.030 1.00 98.25 97 ARG A CA 1
ATOM 793 C C . ARG A 1 97 ? -10.566 -9.467 7.179 1.00 98.25 97 ARG A C 1
ATOM 795 O O . ARG A 1 97 ? -10.148 -9.902 6.111 1.00 98.25 97 ARG A O 1
ATOM 802 N N . ALA A 1 98 ? -10.225 -8.266 7.633 1.00 98.06 98 ALA A N 1
ATOM 803 C CA . ALA A 1 98 ? -9.396 -7.356 6.854 1.00 98.06 98 ALA A CA 1
ATOM 804 C C . ALA A 1 98 ? -7.978 -7.910 6.618 1.00 98.06 98 ALA A C 1
ATOM 806 O O . ALA A 1 98 ? -7.452 -7.810 5.507 1.00 98.06 98 ALA A O 1
ATOM 807 N N . ILE A 1 99 ? -7.395 -8.575 7.624 1.00 98.25 99 ILE A N 1
ATOM 808 C CA . ILE A 1 99 ? -6.130 -9.312 7.481 1.00 98.25 99 ILE A CA 1
ATOM 809 C C . ILE A 1 99 ? -6.278 -10.439 6.453 1.00 98.25 99 ILE A C 1
ATOM 811 O O . ILE A 1 99 ? -5.443 -10.560 5.555 1.00 98.25 99 ILE A O 1
ATOM 815 N N . GLN A 1 100 ? -7.349 -11.233 6.537 1.00 98.38 100 GLN A N 1
ATOM 816 C CA . GLN A 1 100 ? -7.594 -12.330 5.598 1.00 98.38 100 GLN A CA 1
ATOM 817 C C . GLN A 1 100 ? -7.757 -11.834 4.153 1.00 98.38 100 GLN A C 1
ATOM 819 O O . GLN A 1 100 ? -7.191 -12.426 3.232 1.00 98.38 100 GLN A O 1
ATOM 824 N N . ILE A 1 101 ? -8.484 -10.733 3.942 1.00 98.12 101 ILE A N 1
ATOM 825 C CA . ILE A 1 101 ? -8.648 -10.098 2.625 1.00 98.12 101 ILE A CA 1
ATOM 826 C C . ILE A 1 101 ? -7.284 -9.653 2.082 1.00 98.12 101 ILE A C 1
ATOM 828 O O . ILE A 1 101 ? -6.964 -9.927 0.925 1.00 98.12 101 ILE A O 1
ATOM 832 N N . GLY A 1 102 ? -6.445 -9.032 2.918 1.00 98.19 102 GLY A N 1
ATOM 833 C CA . GLY A 1 102 ? -5.084 -8.650 2.539 1.00 98.19 102 GLY A CA 1
ATOM 834 C C . GLY A 1 102 ? -4.216 -9.845 2.141 1.00 98.19 102 GLY A C 1
ATOM 835 O O . GLY A 1 102 ? -3.546 -9.813 1.110 1.00 98.19 102 GLY A O 1
ATOM 836 N N . GLN A 1 103 ? -4.263 -10.932 2.913 1.00 98.38 103 GLN A N 1
ATOM 837 C CA . GLN A 1 103 ? -3.541 -12.170 2.603 1.00 98.38 103 GLN A CA 1
ATOM 838 C C . GLN A 1 103 ? -4.014 -12.817 1.298 1.00 98.38 103 GLN A C 1
ATOM 840 O O . GLN A 1 103 ? -3.186 -13.279 0.509 1.00 98.38 103 GLN A O 1
ATOM 845 N N . ASN A 1 104 ? -5.326 -12.829 1.051 1.00 98.19 104 ASN A N 1
ATOM 846 C CA . ASN A 1 104 ? -5.896 -13.326 -0.199 1.00 98.19 104 ASN A CA 1
ATOM 847 C C . ASN A 1 104 ? -5.406 -12.501 -1.388 1.00 98.19 104 ASN A C 1
ATOM 849 O O . ASN A 1 104 ? -4.878 -13.075 -2.338 1.00 98.19 104 ASN A O 1
ATOM 853 N N . PHE A 1 105 ? -5.472 -11.170 -1.286 1.00 98.00 105 PHE A N 1
ATOM 854 C CA . PHE A 1 105 ? -4.982 -10.266 -2.322 1.00 98.00 105 PHE A CA 1
ATOM 855 C C . PHE A 1 105 ? -3.518 -10.549 -2.684 1.00 98.00 105 PHE A C 1
ATOM 857 O O . PHE A 1 105 ? -3.196 -10.695 -3.864 1.00 98.00 105 PHE A O 1
ATOM 864 N N . MET A 1 106 ? -2.637 -10.664 -1.682 1.00 98.06 106 MET A N 1
ATOM 865 C CA . MET A 1 106 ? -1.211 -10.925 -1.913 1.00 98.06 106 MET A CA 1
ATOM 866 C C . MET A 1 106 ? -0.988 -12.250 -2.646 1.00 98.06 106 MET A C 1
ATOM 868 O O . MET A 1 106 ? -0.247 -12.289 -3.627 1.00 98.06 106 MET A O 1
ATOM 872 N N . ARG A 1 107 ? -1.666 -13.319 -2.208 1.00 98.00 107 ARG A N 1
ATOM 873 C CA . ARG A 1 107 ? -1.550 -14.658 -2.803 1.00 98.00 107 ARG A CA 1
ATOM 874 C C . ARG A 1 107 ? -2.044 -14.686 -4.247 1.00 98.00 107 ARG A C 1
ATOM 876 O O . ARG A 1 107 ? -1.361 -15.204 -5.122 1.00 98.00 107 ARG A O 1
ATOM 883 N N . GLU A 1 108 ? -3.224 -14.127 -4.492 1.00 96.44 108 GLU A N 1
ATOM 884 C CA . GLU A 1 108 ? -3.877 -14.138 -5.805 1.00 96.44 108 GLU A CA 1
ATOM 885 C C . GLU A 1 108 ? -3.109 -13.318 -6.846 1.00 96.44 108 GLU A C 1
ATOM 887 O O . GLU A 1 108 ? -3.136 -13.641 -8.032 1.00 96.44 108 GLU A O 1
ATOM 892 N N . ASN A 1 109 ? -2.391 -12.279 -6.411 1.00 96.88 109 ASN A N 1
ATOM 893 C CA . ASN A 1 109 ? -1.667 -11.374 -7.300 1.00 96.88 109 ASN A CA 1
ATOM 894 C C . ASN A 1 109 ? -0.145 -11.602 -7.311 1.00 96.88 109 ASN A C 1
ATOM 896 O O . ASN A 1 109 ? 0.569 -10.850 -7.974 1.00 96.88 109 ASN A O 1
ATOM 900 N N . GLN A 1 110 ? 0.376 -12.627 -6.628 1.00 97.50 110 GLN A N 1
ATOM 901 C CA . GLN A 1 110 ? 1.822 -12.886 -6.566 1.00 97.50 110 GLN A CA 1
ATOM 902 C C . GLN A 1 110 ? 2.432 -13.090 -7.963 1.00 97.50 110 GLN A C 1
ATOM 904 O O . GLN A 1 110 ? 3.404 -12.424 -8.311 1.00 97.50 110 GLN A O 1
ATOM 909 N N . ASN A 1 111 ? 1.777 -13.885 -8.817 1.00 96.69 111 ASN A N 1
ATOM 910 C CA . ASN A 1 111 ? 2.230 -14.140 -10.191 1.00 96.69 111 ASN A CA 1
ATOM 911 C C . ASN A 1 111 ? 2.381 -12.854 -11.029 1.00 96.69 111 ASN A C 1
ATOM 913 O O . ASN A 1 111 ? 3.226 -12.779 -11.925 1.00 96.69 111 ASN A O 1
ATOM 917 N N . ILE A 1 112 ? 1.566 -11.827 -10.751 1.00 96.75 112 ILE A N 1
ATOM 918 C CA . ILE A 1 112 ? 1.667 -10.527 -11.426 1.00 96.75 112 ILE A CA 1
ATOM 919 C C . ILE A 1 112 ? 2.980 -9.839 -11.050 1.00 96.75 112 ILE A C 1
ATOM 921 O O . ILE A 1 112 ? 3.630 -9.282 -11.930 1.00 96.75 112 ILE A O 1
ATOM 925 N N . LEU A 1 113 ? 3.382 -9.874 -9.777 1.00 97.62 113 LEU A N 1
ATOM 926 C CA . LEU A 1 113 ? 4.657 -9.304 -9.334 1.00 97.62 113 LEU A CA 1
ATOM 927 C C . LEU A 1 113 ? 5.840 -10.099 -9.889 1.00 97.62 113 LEU A C 1
ATOM 929 O O . LEU A 1 113 ? 6.779 -9.508 -10.423 1.00 97.62 113 LEU A O 1
ATOM 933 N N . ASP A 1 114 ? 5.756 -11.428 -9.837 1.00 97.38 114 ASP A N 1
ATOM 934 C CA . ASP A 1 114 ? 6.821 -12.326 -10.294 1.00 97.38 114 ASP A CA 1
ATOM 935 C C . ASP A 1 114 ? 7.148 -12.117 -11.779 1.00 97.38 114 ASP A C 1
ATOM 937 O O . ASP A 1 114 ? 8.319 -12.124 -12.162 1.00 97.38 114 ASP A O 1
ATOM 941 N N . THR A 1 115 ? 6.133 -11.810 -12.598 1.00 96.75 115 THR A N 1
ATOM 942 C CA . THR A 1 115 ? 6.281 -11.470 -14.027 1.00 96.75 115 THR A CA 1
ATOM 943 C C . THR A 1 115 ? 7.274 -10.320 -14.265 1.00 96.75 115 THR A C 1
ATOM 945 O O . THR A 1 115 ? 7.960 -10.286 -15.288 1.00 96.75 115 THR A O 1
ATOM 948 N N . TYR A 1 116 ? 7.387 -9.378 -13.325 1.00 97.56 116 TYR A N 1
ATOM 949 C CA . TYR A 1 116 ? 8.236 -8.187 -13.442 1.00 97.56 116 TYR A CA 1
ATOM 950 C C . TYR A 1 116 ? 9.454 -8.201 -12.504 1.00 97.56 116 TYR A C 1
ATOM 952 O O . TYR A 1 116 ? 10.181 -7.209 -12.434 1.00 97.56 116 TYR A O 1
ATOM 960 N N . SER A 1 117 ? 9.712 -9.325 -11.828 1.00 96.44 117 SER A N 1
ATOM 961 C CA . SER A 1 117 ? 10.808 -9.484 -10.856 1.00 96.44 117 SER A CA 1
ATOM 962 C C . SER A 1 117 ? 12.210 -9.258 -11.438 1.00 96.44 117 SER A C 1
ATOM 964 O O . SER A 1 117 ? 13.123 -8.872 -10.715 1.00 96.44 117 SER A O 1
ATOM 966 N N . HIS A 1 118 ? 12.376 -9.435 -12.752 1.00 97.00 118 HIS A N 1
ATOM 967 C CA . HIS A 1 118 ? 13.628 -9.171 -13.467 1.00 97.00 118 HIS A CA 1
ATOM 968 C C . HIS A 1 118 ? 13.988 -7.677 -13.549 1.00 97.00 118 HIS A C 1
ATOM 970 O O . HIS A 1 118 ? 15.155 -7.345 -13.738 1.00 97.00 118 HIS A O 1
ATOM 976 N N . ALA A 1 119 ? 13.001 -6.780 -13.451 1.00 97.62 119 ALA A N 1
ATOM 977 C CA . ALA A 1 119 ? 13.193 -5.333 -13.573 1.00 97.62 119 ALA A CA 1
ATOM 978 C C . ALA A 1 119 ? 13.080 -4.611 -12.224 1.00 97.62 119 ALA A C 1
ATOM 980 O O . ALA A 1 119 ? 13.742 -3.597 -12.005 1.00 97.62 119 ALA A O 1
ATOM 981 N N . THR A 1 120 ? 12.250 -5.136 -11.321 1.00 98.50 120 THR A N 1
ATOM 982 C CA . THR A 1 120 ? 11.931 -4.483 -10.052 1.00 98.50 120 THR A CA 1
ATOM 983 C C . THR A 1 120 ? 11.781 -5.502 -8.945 1.00 98.50 120 THR A C 1
ATOM 985 O O . THR A 1 120 ? 11.051 -6.486 -9.070 1.00 98.50 120 THR A O 1
ATOM 988 N N . LYS A 1 121 ? 12.407 -5.210 -7.808 1.00 98.50 121 LYS A N 1
ATOM 989 C CA . LYS A 1 121 ? 12.184 -5.942 -6.570 1.00 98.50 121 LYS A CA 1
ATOM 990 C C . LYS A 1 121 ? 10.862 -5.494 -5.951 1.00 98.50 121 LYS A C 1
ATOM 992 O O . LYS A 1 121 ? 10.762 -4.384 -5.425 1.00 98.50 121 LYS A O 1
ATOM 997 N N . PHE A 1 122 ? 9.852 -6.354 -6.010 1.00 98.50 122 PHE A N 1
ATOM 998 C CA . PHE A 1 122 ? 8.582 -6.116 -5.333 1.00 98.50 122 PHE A CA 1
ATOM 999 C C . PHE A 1 122 ? 8.577 -6.730 -3.934 1.00 98.50 122 PHE A C 1
ATOM 1001 O O . PHE A 1 122 ? 8.974 -7.878 -3.749 1.00 98.50 122 PHE A O 1
ATOM 1008 N N . GLU A 1 123 ? 8.091 -5.973 -2.955 1.00 97.50 123 GLU A N 1
ATOM 1009 C CA . GLU A 1 123 ? 7.955 -6.429 -1.571 1.00 97.50 123 GLU A CA 1
ATOM 1010 C C . GLU A 1 123 ? 6.571 -6.075 -1.040 1.00 97.50 123 GLU A C 1
ATOM 1012 O O . GLU A 1 123 ? 6.187 -4.905 -1.031 1.00 97.50 123 GLU A O 1
ATOM 1017 N N . TYR A 1 124 ? 5.824 -7.065 -0.556 1.00 98.19 124 TYR A N 1
ATOM 1018 C CA . TYR A 1 124 ? 4.608 -6.775 0.191 1.00 98.19 124 TYR A CA 1
ATOM 1019 C C . TYR A 1 124 ? 4.944 -6.290 1.599 1.00 98.19 124 TYR A C 1
ATOM 1021 O O . TYR A 1 124 ? 5.706 -6.919 2.337 1.00 98.19 124 TYR A O 1
ATOM 1029 N N . ILE A 1 125 ? 4.300 -5.198 1.998 1.00 97.38 125 ILE A N 1
ATOM 1030 C CA . ILE A 1 125 ? 4.258 -4.736 3.383 1.00 97.38 125 ILE A CA 1
ATOM 1031 C C . ILE A 1 125 ? 2.804 -4.528 3.793 1.00 97.38 125 ILE A C 1
ATOM 1033 O O . ILE A 1 125 ? 1.968 -4.163 2.969 1.00 97.38 125 ILE A O 1
ATOM 1037 N N . THR A 1 126 ? 2.487 -4.745 5.066 1.00 97.81 126 THR A N 1
ATOM 1038 C CA . THR A 1 126 ? 1.111 -4.613 5.558 1.00 97.81 126 THR A CA 1
ATOM 1039 C C . THR A 1 126 ? 1.012 -3.583 6.666 1.00 97.81 126 THR A C 1
ATOM 1041 O O . THR A 1 126 ? 1.928 -3.443 7.484 1.00 97.81 126 THR A O 1
ATOM 1044 N N . CYS A 1 127 ? -0.109 -2.864 6.723 1.00 96.75 127 CYS A N 1
ATOM 1045 C CA . CYS A 1 127 ? -0.382 -1.935 7.813 1.00 96.75 127 CYS A CA 1
ATOM 1046 C C . CYS A 1 127 ? -0.387 -2.652 9.169 1.00 96.75 127 CYS A C 1
ATOM 1048 O O . CYS A 1 127 ? 0.176 -2.118 10.1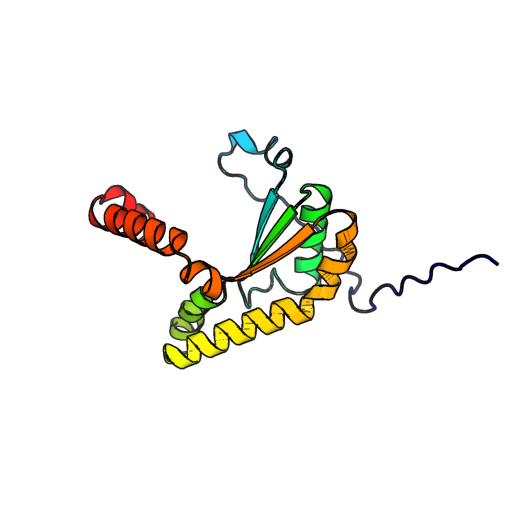23 1.00 96.75 127 CYS A O 1
ATOM 1050 N N . ALA A 1 128 ? -0.908 -3.881 9.248 1.00 96.31 128 ALA A N 1
ATOM 1051 C CA . ALA A 1 128 ? -0.921 -4.672 10.477 1.00 96.31 128 ALA A CA 1
ATOM 1052 C C . ALA A 1 128 ? 0.489 -4.946 11.029 1.00 96.31 128 ALA A C 1
ATOM 1054 O O . ALA A 1 128 ? 0.702 -4.914 12.244 1.00 96.31 128 ALA A O 1
ATOM 1055 N N . LYS A 1 129 ? 1.469 -5.214 10.153 1.00 96.44 129 LYS A N 1
ATOM 1056 C CA . LYS A 1 129 ? 2.870 -5.413 10.554 1.00 96.44 129 LYS A CA 1
ATOM 1057 C C . LYS A 1 129 ? 3.535 -4.081 10.893 1.00 96.44 129 LYS A C 1
ATOM 1059 O O . LYS A 1 129 ? 4.175 -3.975 11.937 1.00 96.44 129 LYS A O 1
ATOM 1064 N N . THR A 1 130 ? 3.351 -3.068 10.048 1.00 96.44 130 THR A N 1
ATOM 1065 C CA . THR A 1 130 ? 3.936 -1.734 10.238 1.00 96.44 130 THR A CA 1
ATOM 1066 C C . THR A 1 130 ? 3.472 -1.096 11.545 1.00 96.44 130 THR A C 1
ATOM 1068 O O . THR A 1 130 ? 4.285 -0.544 12.271 1.00 96.44 130 THR A O 1
ATOM 1071 N N . GLN A 1 131 ? 2.201 -1.251 11.922 1.00 96.06 131 GLN A N 1
ATOM 1072 C CA . GLN A 1 131 ? 1.650 -0.703 13.168 1.00 96.06 131 GLN A CA 1
ATOM 1073 C C . GLN A 1 131 ? 2.319 -1.229 14.446 1.00 96.06 131 GLN A C 1
ATOM 1075 O O . GLN A 1 131 ? 2.224 -0.605 15.504 1.00 96.06 131 GLN A O 1
ATOM 1080 N N . LYS A 1 132 ? 3.012 -2.370 14.366 1.00 96.56 132 LYS A N 1
ATOM 1081 C CA . LYS A 1 132 ? 3.724 -2.964 15.501 1.00 96.56 132 LYS A CA 1
ATOM 1082 C C . LYS A 1 132 ? 5.135 -2.395 15.678 1.00 96.56 132 LYS A C 1
ATOM 1084 O O . LYS A 1 132 ? 5.726 -2.622 16.735 1.00 96.56 132 LYS A O 1
ATOM 1089 N N . THR A 1 133 ? 5.675 -1.672 14.693 1.00 97.69 133 THR A N 1
ATOM 1090 C CA . THR A 1 133 ? 7.056 -1.171 14.741 1.00 97.69 133 THR A CA 1
ATOM 1091 C C . THR A 1 133 ? 7.207 0.014 15.706 1.00 97.69 133 THR A C 1
ATOM 1093 O O . THR A 1 133 ? 6.248 0.764 15.921 1.00 97.69 133 THR A O 1
ATOM 1096 N N . PRO A 1 134 ? 8.400 0.211 16.303 1.00 98.12 134 PRO A N 1
ATOM 1097 C CA . PRO A 1 134 ? 8.682 1.381 17.136 1.00 98.12 134 PRO A CA 1
ATOM 1098 C C . PRO A 1 134 ? 8.489 2.702 16.384 1.00 98.12 134 PRO A C 1
ATOM 1100 O O . PRO A 1 134 ? 7.846 3.606 16.912 1.00 98.12 134 PRO A O 1
ATOM 1103 N N . ASP A 1 135 ? 8.957 2.775 15.136 1.00 97.62 135 ASP A N 1
ATOM 1104 C CA . ASP A 1 135 ? 8.840 3.975 14.302 1.00 97.62 135 ASP A CA 1
ATOM 1105 C C . ASP A 1 135 ? 7.383 4.365 14.083 1.00 97.62 135 ASP A C 1
ATOM 1107 O O . ASP A 1 135 ? 7.021 5.528 14.249 1.00 97.62 135 ASP A O 1
ATOM 1111 N N . TYR A 1 136 ? 6.512 3.394 13.785 1.00 97.25 136 TYR A N 1
ATOM 1112 C CA . TYR A 1 136 ? 5.091 3.686 13.637 1.00 97.25 136 TYR A CA 1
ATOM 1113 C C . TYR A 1 136 ? 4.504 4.257 14.927 1.00 97.25 136 TYR A C 1
ATOM 1115 O O . TYR A 1 136 ? 3.781 5.249 14.880 1.00 97.25 136 TYR A O 1
ATOM 1123 N N . LYS A 1 137 ? 4.817 3.661 16.083 1.00 97.75 137 LYS A N 1
ATOM 1124 C CA . LYS A 1 137 ? 4.327 4.144 17.384 1.00 97.75 137 LYS A CA 1
ATOM 1125 C C . LYS A 1 137 ? 4.813 5.565 17.670 1.00 97.75 137 LYS A C 1
ATOM 1127 O O . LYS A 1 137 ? 4.022 6.390 18.124 1.00 97.75 137 LYS A O 1
ATOM 1132 N N . LEU A 1 138 ? 6.075 5.863 17.355 1.00 98.06 138 LEU A N 1
ATOM 1133 C CA . LEU A 1 138 ? 6.653 7.198 17.487 1.00 98.06 138 LEU A CA 1
ATOM 1134 C C . LEU A 1 138 ? 5.936 8.210 16.583 1.00 98.06 138 LEU A C 1
ATOM 1136 O O . LEU A 1 138 ? 5.434 9.219 17.075 1.00 98.06 138 LEU A O 1
ATOM 1140 N N . PHE A 1 139 ? 5.815 7.929 15.284 1.00 97.81 139 PHE A N 1
ATOM 1141 C CA . PHE A 1 139 ? 5.133 8.829 14.350 1.00 97.81 139 PHE A CA 1
ATOM 1142 C C . PHE A 1 139 ? 3.646 8.979 14.670 1.00 97.81 139 PHE A C 1
ATOM 1144 O O . PHE A 1 139 ? 3.105 10.078 14.559 1.00 97.81 139 PHE A O 1
ATOM 1151 N N . LYS A 1 140 ? 2.981 7.909 15.123 1.00 97.12 140 LYS A N 1
ATOM 1152 C CA . LYS A 1 140 ? 1.583 7.963 15.557 1.00 97.12 140 LYS A CA 1
ATOM 1153 C C . LYS A 1 140 ? 1.412 8.862 16.777 1.00 97.12 140 LYS A C 1
ATOM 1155 O O . LYS A 1 140 ? 0.440 9.610 16.823 1.00 97.12 140 LYS A O 1
ATOM 1160 N N . LYS A 1 141 ? 2.343 8.830 17.732 1.00 98.12 141 LYS A N 1
ATOM 1161 C CA . LYS A 1 141 ? 2.346 9.763 18.862 1.00 98.12 141 LYS A CA 1
ATOM 1162 C C . LYS A 1 141 ? 2.492 11.206 18.369 1.00 98.12 141 LYS A C 1
ATOM 1164 O O . LYS A 1 141 ? 1.599 12.006 18.616 1.00 98.12 141 LYS A O 1
ATOM 1169 N N . ILE A 1 142 ? 3.529 11.493 17.577 1.00 98.12 142 ILE A N 1
ATOM 1170 C CA . ILE A 1 142 ? 3.815 12.845 17.063 1.00 98.12 142 ILE A CA 1
ATOM 1171 C C . ILE A 1 142 ? 2.624 13.419 16.282 1.00 98.12 142 ILE A C 1
ATOM 1173 O O . ILE A 1 142 ? 2.219 14.555 16.511 1.00 98.12 142 ILE A O 1
ATOM 1177 N N . ILE A 1 143 ? 2.030 12.642 15.369 1.00 97.31 143 ILE A N 1
ATOM 1178 C CA . ILE A 1 143 ? 0.908 13.132 14.556 1.00 97.31 143 ILE A CA 1
ATOM 1179 C C . ILE A 1 143 ? -0.368 13.330 15.385 1.00 97.31 143 ILE A C 1
ATOM 1181 O O . ILE A 1 143 ? -1.174 14.194 15.056 1.00 97.31 143 ILE A O 1
ATOM 1185 N N . THR A 1 144 ? -0.546 12.559 16.463 1.00 97.56 144 THR A N 1
ATOM 1186 C CA . THR A 1 144 ? -1.696 12.697 17.371 1.00 97.56 144 THR A CA 1
ATOM 1187 C C . THR A 1 144 ? -1.529 13.941 18.243 1.00 97.56 144 THR A C 1
ATOM 1189 O O . THR A 1 144 ? -2.437 14.760 18.302 1.00 97.56 144 THR A O 1
ATOM 1192 N N . GLU A 1 145 ? -0.336 14.170 18.796 1.00 98.06 145 GLU A N 1
ATOM 1193 C CA . GLU A 1 145 ? -0.009 15.410 19.515 1.00 98.06 145 GLU A CA 1
ATOM 1194 C C . GLU A 1 145 ? -0.159 16.643 18.610 1.00 98.06 145 GLU A C 1
ATOM 1196 O O . GLU A 1 145 ? -0.683 17.678 19.028 1.00 98.06 145 GLU A O 1
ATOM 1201 N N . TYR A 1 146 ? 0.242 16.545 17.338 1.00 97.88 146 TYR A N 1
ATOM 1202 C CA . TYR A 1 146 ? 0.052 17.634 16.379 1.00 97.88 146 TYR A CA 1
ATOM 1203 C C . TYR A 1 146 ? -1.430 17.873 16.053 1.00 97.88 146 TYR A C 1
ATOM 1205 O O . TYR A 1 146 ? -1.865 19.021 15.968 1.00 97.88 146 TYR A O 1
ATOM 1213 N N . PHE A 1 147 ? -2.227 16.809 15.932 1.00 98.00 147 PHE A N 1
ATOM 1214 C CA . PHE A 1 147 ? -3.683 16.894 15.779 1.00 98.00 147 PHE A CA 1
ATOM 1215 C C . PHE A 1 147 ? -4.363 17.554 16.985 1.00 98.00 147 PHE A C 1
ATOM 1217 O O . PHE A 1 147 ? -5.281 18.356 16.818 1.00 98.00 147 PHE A O 1
ATOM 1224 N N . GLU A 1 148 ? -3.902 17.279 18.202 1.00 97.62 148 GLU A N 1
ATOM 1225 C CA . GLU A 1 148 ? -4.439 17.856 19.441 1.00 97.62 148 GLU A CA 1
ATOM 1226 C C . GLU A 1 148 ? -4.008 19.316 19.668 1.00 97.62 148 GLU A C 1
ATOM 1228 O O . GLU A 1 148 ? -4.786 20.127 20.175 1.00 97.62 148 GLU A O 1
ATOM 1233 N N . SER A 1 149 ? -2.801 19.687 19.246 1.00 97.75 149 SER A N 1
ATOM 1234 C CA . SER A 1 149 ? -2.232 21.017 19.511 1.00 97.75 149 SER A CA 1
ATOM 1235 C C . SER A 1 149 ? -2.443 22.044 18.396 1.00 97.75 149 SER A C 1
ATOM 1237 O O . SER A 1 149 ? -2.422 23.243 18.668 1.00 97.75 149 SER A O 1
ATOM 1239 N N . SER A 1 150 ? -2.657 21.615 17.148 1.00 98.12 150 SER A N 1
ATOM 1240 C CA . SER A 1 150 ? -2.796 22.509 15.993 1.00 98.12 150 SER A CA 1
ATOM 1241 C C . SER A 1 150 ? -4.227 22.492 15.448 1.00 98.12 150 SER A C 1
ATOM 1243 O O . SER A 1 150 ? -4.577 21.590 14.681 1.00 98.12 150 SER A O 1
ATOM 1245 N N . PRO A 1 151 ? -5.058 23.514 15.751 1.00 97.69 151 PRO A N 1
ATOM 1246 C CA . PRO A 1 151 ? -6.397 23.629 15.175 1.00 97.69 151 PRO A CA 1
ATOM 1247 C C . PRO A 1 151 ? -6.366 23.604 13.648 1.00 97.69 151 PRO A C 1
ATOM 1249 O O . PRO A 1 151 ? -7.161 22.914 13.026 1.00 97.69 151 PRO A O 1
ATOM 1252 N N . LYS A 1 152 ? -5.392 24.289 13.031 1.00 97.81 152 LYS A N 1
ATOM 1253 C CA . LYS A 1 152 ? -5.231 24.311 11.571 1.00 97.81 152 LYS A CA 1
ATOM 1254 C C . LYS A 1 152 ? -5.025 22.910 10.991 1.00 97.81 152 LYS A C 1
ATOM 1256 O O . LYS A 1 152 ? -5.565 22.616 9.932 1.00 97.81 152 LYS A O 1
ATOM 1261 N N . PHE A 1 153 ? -4.230 22.070 11.653 1.00 97.38 153 PHE A N 1
ATOM 1262 C CA . PHE A 1 153 ? -4.012 20.704 11.188 1.00 97.38 153 PHE A CA 1
ATOM 1263 C C . PHE A 1 153 ? -5.250 19.834 11.415 1.00 97.38 153 PHE A C 1
ATOM 1265 O O . PHE A 1 153 ? -5.660 19.141 10.488 1.00 97.38 153 PHE A O 1
ATOM 1272 N N . ARG A 1 154 ? -5.898 19.939 12.581 1.00 97.50 154 ARG A N 1
ATOM 1273 C CA . ARG A 1 154 ? -7.177 19.269 12.861 1.00 97.50 154 ARG A CA 1
ATOM 1274 C C . ARG A 1 154 ? -8.231 19.564 11.792 1.00 97.50 154 ARG A C 1
ATOM 1276 O O . ARG A 1 154 ? -8.727 18.636 11.170 1.00 97.50 154 ARG A O 1
ATOM 1283 N N . PHE A 1 155 ? -8.457 20.842 11.487 1.00 97.12 155 PHE A N 1
ATOM 1284 C CA . PHE A 1 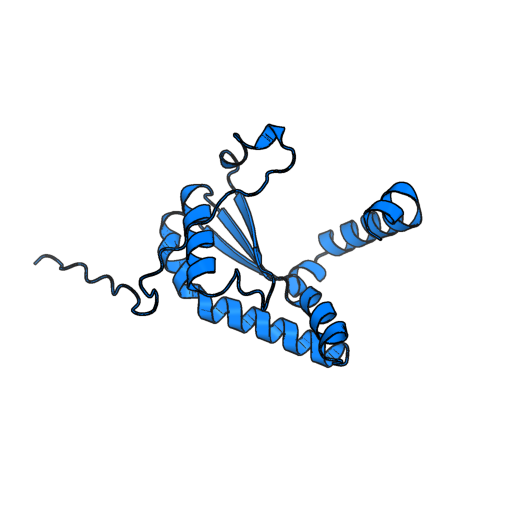155 ? -9.391 21.274 10.439 1.00 97.12 155 PHE A CA 1
ATOM 1285 C C . PHE A 1 155 ? -9.019 20.804 9.025 1.00 97.12 155 PHE A C 1
ATOM 1287 O O . PHE A 1 155 ? -9.833 20.917 8.120 1.00 97.12 155 PHE A O 1
ATOM 1294 N N . SER A 1 156 ? -7.785 20.348 8.790 1.00 95.44 156 SER A N 1
ATOM 1295 C CA . SER A 1 156 ? -7.373 19.830 7.479 1.00 95.44 156 SER A CA 1
ATOM 1296 C C . SER A 1 156 ? -7.610 18.329 7.304 1.00 95.44 156 SER A C 1
ATOM 1298 O O . SER A 1 156 ? -7.457 17.828 6.190 1.00 95.44 156 SER A O 1
ATOM 1300 N N . VAL A 1 157 ? -7.924 17.612 8.387 1.00 92.81 157 VAL A N 1
ATOM 1301 C CA . VAL A 1 157 ? -8.131 16.155 8.375 1.00 92.81 157 VAL A CA 1
ATOM 1302 C C . VAL A 1 157 ? -9.549 15.735 8.784 1.00 92.81 157 VAL A C 1
ATOM 1304 O O . VAL A 1 157 ? -9.925 14.602 8.489 1.00 92.81 157 VAL A O 1
ATOM 1307 N N . GLU A 1 158 ? -10.296 16.615 9.458 1.00 90.31 158 GLU A N 1
ATOM 1308 C CA . GLU A 1 158 ? -11.751 16.525 9.686 1.00 90.31 158 GLU A CA 1
ATOM 1309 C C . GLU A 1 158 ? -12.523 17.114 8.498 1.00 90.31 158 GLU A C 1
ATOM 1311 O O . GLU A 1 158 ? -13.523 16.484 8.085 1.00 90.31 158 GLU A O 1
#

pLDDT: mean 90.86, std 16.38, range [28.0, 98.5]

Radius of gyration: 18.94 Å; chains: 1; bounding box: 40×53×49 Å

InterPro domains:
  IPR030903 Cyclodipeptide synthase [PF16715] (32-155)
  IPR030903 Cyclodipeptide synthase [TIGR04539] (21-157)
  IPR038622 Cyclodipeptide synthase superfamily [G3DSA:3.40.50.11710] (13-158)

Organism: NCBI:txid1004151